Protein AF-A0A955ECG2-F1 (afdb_monomer_lite)

Radius of gyration: 15.62 Å; chains: 1; bounding box: 48×26×34 Å

Structure (mmCIF, N/CA/C/O backbone):
data_AF-A0A955ECG2-F1
#
_entry.id   AF-A0A955ECG2-F1
#
loop_
_atom_site.group_PDB
_atom_site.id
_atom_site.type_symbol
_atom_site.label_atom_id
_atom_site.label_alt_id
_atom_site.label_comp_id
_atom_site.label_asym_id
_atom_site.label_entity_id
_atom_site.label_seq_id
_atom_site.pdbx_PDB_ins_code
_atom_site.Cartn_x
_atom_site.Cartn_y
_atom_site.Cartn_z
_atom_site.occupancy
_atom_site.B_iso_or_equiv
_atom_site.auth_seq_id
_atom_site.auth_comp_id
_atom_site.auth_asym_id
_atom_site.auth_atom_id
_atom_site.pdbx_PDB_model_num
ATOM 1 N N . ILE A 1 1 ? 7.851 8.670 -17.755 1.00 57.81 1 ILE A N 1
ATOM 2 C CA . ILE A 1 1 ? 7.675 7.221 -17.504 1.00 57.81 1 ILE A CA 1
ATOM 3 C C . ILE A 1 1 ? 6.458 7.091 -16.602 1.00 57.81 1 ILE A C 1
ATOM 5 O O . ILE A 1 1 ? 6.489 7.634 -15.507 1.00 57.81 1 ILE A O 1
ATOM 9 N N . GLN A 1 2 ? 5.362 6.512 -17.093 1.00 61.78 2 GLN A N 1
ATOM 10 C CA . GLN A 1 2 ? 4.230 6.149 -16.237 1.00 61.78 2 GLN A CA 1
ATOM 11 C C . GLN A 1 2 ? 4.582 4.834 -15.542 1.00 61.78 2 GLN A C 1
ATOM 13 O O . GLN A 1 2 ? 5.018 3.898 -16.207 1.00 61.78 2 GLN A O 1
ATOM 18 N N . MET A 1 3 ? 4.444 4.781 -14.220 1.00 82.00 3 MET A N 1
ATOM 19 C CA . MET A 1 3 ? 4.757 3.593 -13.429 1.00 82.00 3 MET A CA 1
ATOM 20 C C . MET A 1 3 ? 3.445 2.900 -13.056 1.00 82.00 3 MET A C 1
ATOM 22 O O . MET A 1 3 ? 2.762 3.286 -12.111 1.00 82.00 3 MET A O 1
ATOM 26 N N . ILE A 1 4 ? 3.073 1.909 -13.866 1.00 89.44 4 ILE A N 1
ATOM 27 C CA . ILE A 1 4 ? 1.972 0.980 -13.597 1.00 89.44 4 ILE A CA 1
ATOM 28 C C . ILE A 1 4 ? 2.595 -0.330 -13.123 1.00 89.44 4 ILE A C 1
ATOM 30 O O . ILE A 1 4 ? 3.579 -0.770 -13.715 1.00 89.44 4 ILE A O 1
ATOM 34 N N . ALA A 1 5 ? 2.022 -0.950 -12.094 1.00 92.06 5 ALA A N 1
ATOM 35 C CA . ALA A 1 5 ? 2.419 -2.283 -11.659 1.00 92.06 5 ALA A CA 1
ATOM 36 C C . ALA A 1 5 ? 1.224 -3.210 -11.443 1.00 92.06 5 ALA A C 1
ATOM 38 O O . ALA A 1 5 ? 0.140 -2.778 -11.053 1.00 92.06 5 ALA A O 1
ATOM 39 N N . ARG A 1 6 ? 1.455 -4.491 -11.711 1.00 94.12 6 ARG A N 1
ATOM 40 C CA . ARG A 1 6 ? 0.553 -5.639 -11.575 1.00 94.12 6 ARG A CA 1
ATOM 41 C C . ARG A 1 6 ? 1.071 -6.587 -10.487 1.00 94.12 6 ARG A C 1
ATOM 43 O O . ARG A 1 6 ? 2.244 -6.478 -10.147 1.00 94.12 6 ARG A O 1
ATOM 50 N N . PRO A 1 7 ? 0.271 -7.548 -9.988 1.00 94.12 7 PRO A N 1
ATOM 51 C CA . PRO A 1 7 ? 0.660 -8.428 -8.878 1.00 94.12 7 PRO A CA 1
ATOM 52 C C . PRO A 1 7 ? 2.044 -9.086 -8.973 1.00 94.12 7 PRO A C 1
ATOM 54 O O . PRO A 1 7 ? 2.745 -9.198 -7.972 1.00 94.12 7 PRO A O 1
ATOM 57 N N . ASN A 1 8 ? 2.469 -9.470 -10.178 1.00 91.12 8 ASN A N 1
ATOM 58 C CA . ASN A 1 8 ? 3.759 -10.133 -10.397 1.00 91.12 8 ASN A CA 1
ATOM 59 C C . ASN A 1 8 ? 4.943 -9.166 -10.571 1.00 91.12 8 ASN A C 1
ATOM 61 O O . ASN A 1 8 ? 6.085 -9.613 -10.687 1.00 91.12 8 ASN A O 1
ATOM 65 N N . ASP A 1 9 ? 4.700 -7.857 -10.599 1.00 92.06 9 ASP A N 1
ATOM 66 C CA . ASP A 1 9 ? 5.758 -6.859 -10.697 1.00 92.06 9 ASP A CA 1
ATOM 67 C C . ASP A 1 9 ? 6.357 -6.591 -9.316 1.00 92.06 9 ASP A C 1
ATOM 69 O O . ASP A 1 9 ? 5.641 -6.432 -8.329 1.00 92.06 9 ASP A O 1
ATOM 73 N N . ALA A 1 10 ? 7.680 -6.428 -9.236 1.00 89.62 10 ALA A N 1
ATOM 74 C CA . ALA A 1 10 ? 8.353 -6.108 -7.971 1.00 89.62 10 ALA A CA 1
ATOM 75 C C . ALA A 1 10 ? 7.783 -4.842 -7.293 1.00 89.62 10 ALA A C 1
ATOM 77 O O . ALA A 1 10 ? 7.706 -4.757 -6.068 1.00 89.62 10 ALA A O 1
ATOM 78 N N . LEU A 1 11 ? 7.338 -3.870 -8.095 1.00 89.69 11 LEU A N 1
ATOM 79 C CA . LEU A 1 11 ? 6.731 -2.625 -7.626 1.00 89.69 11 LEU A CA 1
ATOM 80 C C . LEU A 1 11 ? 5.387 -2.849 -6.895 1.00 89.69 11 LEU A C 1
ATOM 82 O O . LEU A 1 11 ? 5.031 -2.034 -6.049 1.00 89.69 11 LEU A O 1
ATOM 86 N N . TRP A 1 12 ? 4.684 -3.967 -7.123 1.00 92.69 12 TRP A N 1
ATOM 87 C CA . TRP A 1 12 ? 3.452 -4.345 -6.404 1.00 92.69 12 TRP A CA 1
ATOM 88 C C . TRP A 1 12 ? 3.615 -4.486 -4.897 1.00 92.69 12 TRP A C 1
ATOM 90 O O . TRP A 1 12 ? 2.673 -4.272 -4.139 1.00 92.69 12 TRP A O 1
ATOM 100 N N . GLN A 1 13 ? 4.822 -4.790 -4.430 1.00 91.44 13 GLN A N 1
ATOM 101 C CA . GLN A 1 13 ? 5.087 -4.921 -3.000 1.00 91.44 13 GLN A CA 1
ATOM 102 C C . GLN A 1 13 ? 5.189 -3.557 -2.293 1.00 91.44 13 GLN A C 1
ATOM 104 O O . GLN A 1 13 ? 5.150 -3.481 -1.061 1.00 91.44 13 GLN A O 1
ATOM 109 N N . TRP A 1 14 ? 5.279 -2.453 -3.045 1.00 90.94 14 TRP A N 1
ATOM 110 C CA . TRP A 1 14 ? 5.398 -1.116 -2.466 1.00 90.94 14 TRP A CA 1
ATOM 111 C C . TRP A 1 14 ? 4.160 -0.700 -1.645 1.00 90.94 14 TRP A C 1
ATOM 113 O O . TRP A 1 14 ? 4.341 -0.381 -0.469 1.00 90.94 14 TRP A O 1
ATOM 123 N N . PRO A 1 15 ? 2.904 -0.770 -2.142 1.00 92.62 15 PRO A N 1
ATOM 124 C CA . PRO A 1 15 ? 1.736 -0.461 -1.313 1.00 92.62 15 PRO A CA 1
ATOM 125 C C . PRO A 1 15 ? 1.623 -1.371 -0.089 1.00 92.62 15 PRO A C 1
ATOM 127 O O . PRO A 1 15 ? 1.333 -0.883 0.998 1.00 92.62 15 PRO A O 1
ATOM 130 N N . ARG A 1 16 ? 1.944 -2.668 -0.219 1.00 91.75 16 ARG A N 1
ATOM 131 C CA . ARG A 1 16 ? 1.931 -3.623 0.904 1.00 91.75 16 ARG A CA 1
ATOM 132 C C . ARG A 1 16 ? 2.855 -3.174 2.038 1.00 91.75 16 ARG A C 1
ATOM 134 O O . ARG A 1 16 ? 2.439 -3.112 3.196 1.00 91.75 16 ARG A O 1
ATOM 141 N N . THR A 1 17 ? 4.096 -2.816 1.708 1.00 92.25 17 THR A N 1
ATOM 142 C CA . THR A 1 17 ? 5.064 -2.309 2.697 1.00 92.25 17 THR A CA 1
ATOM 143 C C . 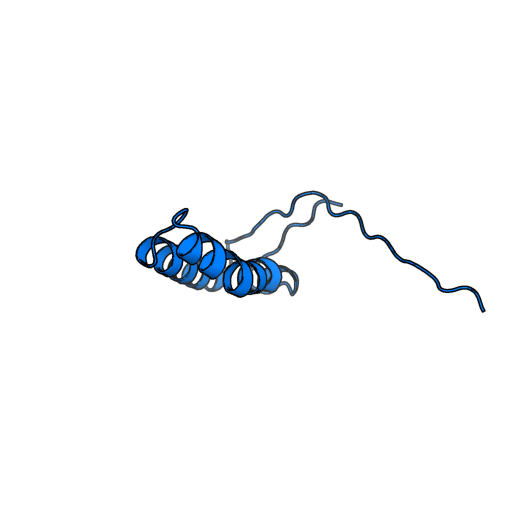THR A 1 17 ? 4.666 -0.942 3.257 1.00 92.25 17 THR A C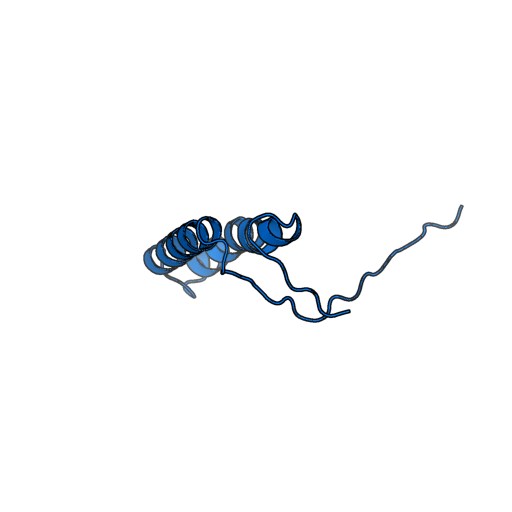 1
ATOM 145 O O . THR A 1 17 ? 4.797 -0.706 4.462 1.00 92.25 17 THR A O 1
ATOM 148 N N . TYR A 1 18 ? 4.111 -0.059 2.425 1.00 93.00 18 TYR A N 1
ATOM 149 C CA . TYR A 1 18 ? 3.585 1.226 2.875 1.00 93.00 18 TYR A CA 1
ATOM 150 C C . TYR A 1 18 ? 2.442 1.043 3.881 1.00 93.00 18 TYR A C 1
ATOM 152 O O . TYR A 1 18 ? 2.512 1.586 4.983 1.00 93.00 18 TYR A O 1
ATOM 160 N N . PHE A 1 19 ? 1.443 0.215 3.568 1.00 95.19 19 PHE A N 1
ATOM 161 C CA . PHE A 1 19 ? 0.299 -0.048 4.440 1.00 95.19 19 PHE A CA 1
ATOM 162 C C . PHE A 1 19 ? 0.718 -0.612 5.795 1.00 95.19 19 PHE A C 1
ATOM 164 O O . PHE A 1 19 ? 0.287 -0.098 6.826 1.00 95.19 19 PHE A O 1
ATOM 171 N N . ALA A 1 20 ? 1.629 -1.591 5.801 1.00 94.25 20 ALA A N 1
ATOM 172 C CA . ALA A 1 20 ? 2.142 -2.193 7.029 1.00 94.25 20 ALA A CA 1
ATOM 173 C C . ALA A 1 20 ? 2.804 -1.174 7.978 1.00 94.25 20 ALA A C 1
ATOM 175 O O . ALA A 1 20 ? 2.779 -1.355 9.192 1.00 94.25 20 ALA A O 1
ATOM 176 N N . SER A 1 21 ? 3.389 -0.097 7.442 1.00 94.31 21 SER A N 1
ATOM 177 C CA . SER A 1 21 ? 4.064 0.933 8.243 1.00 94.31 21 SER A CA 1
ATOM 178 C C . SER A 1 21 ? 3.188 2.148 8.569 1.00 94.31 21 SER A C 1
ATOM 180 O O . SER A 1 21 ? 3.357 2.758 9.628 1.00 94.31 21 SER A O 1
ATOM 182 N N . PHE A 1 22 ? 2.270 2.521 7.673 1.00 97.12 22 PHE A N 1
ATOM 183 C CA . PHE A 1 22 ? 1.523 3.774 7.757 1.00 97.12 22 PHE A CA 1
ATOM 184 C C . PHE A 1 22 ? 0.140 3.612 8.392 1.00 97.12 22 PHE A C 1
ATOM 186 O O . PHE A 1 22 ? -0.223 4.422 9.245 1.00 97.12 22 PHE A O 1
ATOM 193 N N . LEU A 1 23 ? -0.612 2.559 8.051 1.00 97.94 23 LEU A N 1
ATOM 194 C CA . LEU A 1 23 ? -1.971 2.374 8.576 1.00 97.94 23 LEU A CA 1
ATOM 195 C C . LEU A 1 23 ? -2.019 2.250 10.108 1.00 97.94 23 LEU A C 1
ATOM 197 O O . LEU A 1 23 ? -2.868 2.911 10.708 1.00 97.94 23 LEU A O 1
ATOM 201 N N . PRO A 1 24 ? -1.086 1.543 10.785 1.00 98.06 24 PRO A N 1
ATOM 202 C CA . PRO A 1 24 ? -1.080 1.503 12.249 1.00 98.06 24 PRO A CA 1
ATOM 203 C C . PRO A 1 24 ? -0.944 2.890 12.891 1.00 98.06 24 PRO A C 1
ATOM 205 O O . PRO A 1 24 ? -1.487 3.136 13.965 1.00 98.06 24 PRO A O 1
ATOM 208 N N . ARG A 1 25 ? -0.252 3.826 12.225 1.00 98.12 25 ARG A N 1
ATOM 209 C CA . ARG A 1 25 ? -0.106 5.210 12.702 1.00 98.12 25 ARG A CA 1
ATOM 210 C C . ARG A 1 25 ? -1.402 5.999 12.546 1.00 98.12 25 ARG A C 1
ATOM 212 O O . ARG A 1 25 ? -1.711 6.809 13.413 1.00 98.12 25 ARG A O 1
ATOM 219 N N . LEU A 1 26 ? -2.167 5.749 11.481 1.00 98.31 26 LEU A N 1
ATOM 220 C CA . LEU A 1 26 ? -3.495 6.344 11.305 1.00 98.31 26 LEU A CA 1
ATOM 221 C C . LEU A 1 26 ? -4.471 5.848 12.371 1.00 98.31 26 LEU A C 1
ATOM 223 O O . LEU A 1 26 ? -5.224 6.651 12.919 1.00 98.31 26 LEU A O 1
ATOM 227 N N . VAL A 1 27 ? -4.404 4.555 12.704 1.00 98.44 27 VAL A N 1
ATOM 228 C CA . VAL A 1 27 ? -5.195 3.974 13.794 1.00 98.44 27 VAL A CA 1
ATOM 229 C C . VAL A 1 27 ? -4.818 4.600 15.133 1.00 98.44 27 VAL A C 1
ATOM 231 O O . VAL A 1 27 ? -5.684 5.101 15.845 1.00 98.44 27 VAL A O 1
ATOM 234 N N . ALA A 1 28 ? -3.522 4.662 15.447 1.00 98.25 28 ALA A N 1
ATOM 235 C CA . ALA A 1 28 ? -3.038 5.276 16.682 1.00 98.25 28 ALA A CA 1
ATOM 236 C C . ALA A 1 28 ? -3.406 6.768 16.801 1.00 98.25 28 ALA A C 1
ATOM 238 O O . ALA A 1 28 ? -3.648 7.254 17.902 1.00 98.25 28 ALA A O 1
ATOM 239 N N . GLY A 1 29 ? -3.464 7.492 15.678 1.00 97.88 29 GLY A N 1
ATOM 240 C CA . GLY A 1 29 ? -3.874 8.898 15.625 1.00 97.88 29 GLY A CA 1
ATOM 241 C C . GLY A 1 29 ? -5.388 9.131 15.646 1.00 97.88 29 GLY A C 1
ATOM 242 O O . GLY A 1 29 ? -5.815 10.281 15.625 1.00 97.88 29 GLY A O 1
ATOM 243 N N . GLY A 1 30 ? -6.208 8.073 15.657 1.00 98.00 30 GLY A N 1
ATOM 244 C CA . GLY A 1 30 ? -7.669 8.185 15.598 1.00 98.00 30 GLY A CA 1
ATOM 245 C C . GLY A 1 30 ? -8.212 8.647 14.239 1.00 98.00 30 GLY A C 1
ATOM 246 O O . GLY A 1 30 ? -9.367 9.053 14.148 1.00 98.00 30 GLY A O 1
ATOM 247 N N . HIS A 1 31 ? -7.397 8.595 13.181 1.00 98.38 31 HIS A N 1
ATOM 248 C CA . HIS A 1 31 ? -7.793 8.942 11.809 1.00 98.38 31 HIS A CA 1
ATOM 249 C C . HIS A 1 31 ? -8.353 7.750 11.024 1.00 98.38 31 HIS A C 1
ATOM 251 O O . HIS A 1 31 ? -8.837 7.919 9.909 1.00 98.38 31 HIS A O 1
ATOM 257 N N . MET A 1 32 ? -8.236 6.548 11.582 1.00 98.19 32 MET A N 1
ATOM 258 C CA . MET A 1 32 ? -8.696 5.290 11.009 1.00 98.19 32 MET A CA 1
ATOM 259 C C . MET A 1 32 ? -9.054 4.338 12.154 1.00 98.19 32 MET A C 1
ATOM 261 O O . MET A 1 32 ? -8.448 4.376 13.221 1.00 98.19 32 MET A O 1
ATOM 265 N N . THR A 1 33 ? -10.025 3.463 11.948 1.00 98.56 33 THR A N 1
ATOM 266 C CA . THR A 1 33 ? -10.359 2.376 12.870 1.00 98.56 33 THR A CA 1
ATOM 267 C C . THR A 1 33 ? -9.554 1.119 12.544 1.00 98.56 33 THR A C 1
ATOM 269 O O . THR A 1 33 ? -9.143 0.885 11.407 1.00 98.56 33 THR A O 1
ATOM 272 N N . GLU A 1 34 ? -9.374 0.226 13.520 1.00 97.94 34 GLU A N 1
ATOM 273 C CA . GLU A 1 34 ? -8.745 -1.071 13.238 1.00 97.94 34 GLU A CA 1
ATOM 274 C C . GLU A 1 34 ? -9.529 -1.907 12.213 1.00 97.94 34 GLU A C 1
ATOM 276 O O . GLU A 1 34 ? -8.946 -2.716 11.491 1.00 97.94 34 GLU A O 1
ATOM 281 N N . ALA A 1 35 ? -10.856 -1.742 12.163 1.00 98.31 35 ALA A N 1
ATOM 282 C CA . ALA A 1 35 ? -11.706 -2.444 11.209 1.00 98.31 35 ALA A CA 1
ATOM 283 C C . ALA A 1 35 ? -11.416 -1.999 9.770 1.00 98.31 35 ALA A C 1
ATOM 285 O O . ALA A 1 35 ? -11.257 -2.852 8.900 1.00 98.31 35 ALA A O 1
ATOM 286 N N . GLU A 1 36 ? -11.268 -0.693 9.539 1.00 98.38 36 GLU A N 1
ATOM 287 C CA . GLU A 1 36 ? -10.874 -0.141 8.238 1.00 98.38 36 GLU A CA 1
ATOM 288 C C . GLU A 1 36 ? -9.469 -0.595 7.838 1.00 98.38 36 GLU A C 1
ATOM 290 O O . GLU A 1 36 ? -9.270 -1.036 6.710 1.00 98.38 36 GLU A O 1
ATOM 295 N N . MET A 1 37 ? -8.505 -0.591 8.767 1.00 97.94 37 MET A N 1
ATOM 296 C CA . MET A 1 37 ? -7.161 -1.113 8.492 1.00 97.94 37 MET A CA 1
ATOM 297 C C . MET A 1 37 ? -7.204 -2.583 8.042 1.00 97.94 37 MET A C 1
ATOM 299 O O . MET A 1 37 ? -6.565 -2.953 7.055 1.00 97.94 37 MET A O 1
ATOM 303 N N . ARG A 1 38 ? -7.969 -3.435 8.740 1.00 97.88 38 ARG A N 1
ATOM 304 C CA . ARG A 1 38 ? -8.144 -4.846 8.352 1.00 97.88 38 ARG A CA 1
ATOM 305 C C . ARG A 1 38 ? -8.820 -4.987 6.988 1.00 97.88 38 ARG A C 1
ATOM 307 O O . ARG A 1 38 ? -8.419 -5.858 6.219 1.00 97.88 38 ARG A O 1
ATOM 314 N N . ALA A 1 39 ? -9.805 -4.141 6.686 1.00 98.06 39 ALA A N 1
ATOM 315 C CA . ALA A 1 39 ? -10.466 -4.128 5.385 1.00 98.06 39 ALA A CA 1
ATOM 316 C C . ALA A 1 39 ? -9.475 -3.802 4.258 1.00 98.06 39 ALA A C 1
ATOM 318 O O . ALA A 1 39 ? -9.403 -4.557 3.294 1.00 98.06 39 ALA A O 1
ATOM 319 N N . VAL A 1 40 ? -8.625 -2.780 4.430 1.00 96.94 40 VAL A N 1
ATOM 320 C CA . VAL A 1 40 ? -7.581 -2.429 3.450 1.00 96.94 40 VAL A CA 1
ATOM 321 C C . VAL A 1 40 ? -6.646 -3.610 3.178 1.00 96.94 40 VAL A C 1
ATOM 323 O O . VAL A 1 40 ? -6.368 -3.925 2.023 1.00 96.94 40 VAL A O 1
ATOM 326 N N . HIS A 1 41 ? -6.181 -4.301 4.223 1.00 96.44 41 HIS A N 1
ATOM 327 C CA . HIS A 1 41 ? -5.326 -5.478 4.042 1.00 96.44 41 HIS A CA 1
ATOM 328 C C . HIS A 1 41 ? -6.043 -6.620 3.311 1.00 96.44 41 HIS A C 1
ATOM 330 O O . HIS A 1 41 ? -5.467 -7.219 2.406 1.00 96.44 41 HIS A O 1
ATOM 336 N N . SER A 1 42 ? -7.301 -6.891 3.663 1.00 97.31 42 SER A N 1
ATOM 337 C CA . SER A 1 42 ? -8.103 -7.929 3.011 1.00 97.31 42 SER A CA 1
ATOM 338 C C . SER A 1 42 ? -8.366 -7.624 1.534 1.00 97.31 42 SER A C 1
ATOM 340 O O . SER A 1 42 ? -8.315 -8.529 0.701 1.00 97.31 42 SER A O 1
ATOM 342 N N . GLU A 1 43 ? -8.659 -6.368 1.197 1.00 97.00 43 GLU A N 1
ATOM 343 C CA . GLU A 1 43 ? -8.854 -5.934 -0.188 1.00 97.00 43 GLU A CA 1
ATOM 344 C C . GLU A 1 43 ? -7.557 -6.041 -0.987 1.00 97.00 43 GLU A C 1
ATOM 346 O O . GLU A 1 43 ? -7.564 -6.573 -2.097 1.00 97.00 43 GLU A O 1
ATOM 351 N N . TRP A 1 44 ? -6.427 -5.623 -0.412 1.00 95.88 44 TRP A N 1
ATOM 352 C CA . TRP A 1 44 ? -5.132 -5.744 -1.079 1.00 95.88 44 TRP A CA 1
ATOM 353 C C . TRP A 1 44 ? -4.764 -7.204 -1.369 1.00 95.88 44 TRP A C 1
ATOM 355 O O . TRP A 1 44 ? -4.358 -7.530 -2.4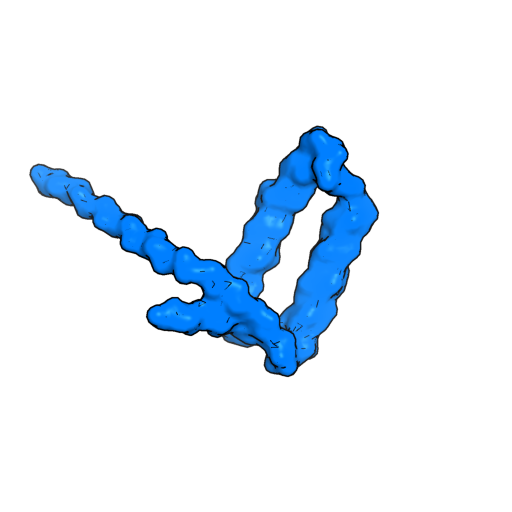85 1.00 95.88 44 TRP A O 1
ATOM 365 N N . ASP A 1 45 ? -4.979 -8.102 -0.404 1.00 95.50 45 ASP A N 1
ATOM 366 C CA . ASP A 1 45 ? -4.764 -9.541 -0.582 1.00 95.50 45 ASP A CA 1
ATOM 367 C C . ASP A 1 45 ? -5.686 -10.146 -1.660 1.00 95.50 45 ASP A C 1
ATOM 369 O O . ASP A 1 45 ? -5.327 -11.139 -2.294 1.00 95.50 45 ASP A O 1
ATOM 373 N N . ALA A 1 46 ? -6.883 -9.588 -1.871 1.00 96.94 46 ALA A N 1
ATOM 374 C CA . ALA A 1 46 ? -7.771 -10.008 -2.953 1.00 96.94 46 ALA A CA 1
ATOM 375 C C . ALA A 1 46 ? -7.261 -9.531 -4.322 1.00 96.94 46 ALA A C 1
ATOM 377 O O . ALA A 1 46 ? -7.210 -10.332 -5.256 1.00 96.94 46 ALA A O 1
ATOM 378 N N . LEU A 1 47 ? -6.824 -8.271 -4.423 1.00 95.94 47 LEU A N 1
ATOM 379 C CA . LEU A 1 47 ? -6.248 -7.695 -5.645 1.00 95.94 47 LEU A CA 1
ATOM 380 C C . LEU A 1 47 ? -4.962 -8.414 -6.072 1.00 95.94 47 LEU A C 1
ATOM 382 O O . LEU A 1 47 ? -4.729 -8.613 -7.258 1.00 95.94 47 LEU A O 1
ATOM 386 N N . GLU A 1 48 ? -4.141 -8.859 -5.119 1.00 94.81 48 GLU A N 1
ATOM 387 C CA . GLU A 1 48 ? -2.906 -9.605 -5.402 1.00 94.81 48 GLU A CA 1
ATOM 388 C C . GLU A 1 48 ? -3.168 -10.967 -6.075 1.00 94.81 48 GLU A C 1
ATOM 390 O O . GLU A 1 48 ? -2.301 -11.495 -6.769 1.00 94.81 48 GLU A O 1
ATOM 395 N N . ARG A 1 49 ? -4.375 -11.530 -5.931 1.00 95.62 49 ARG A N 1
ATOM 396 C CA . ARG A 1 49 ? -4.776 -12.788 -6.588 1.00 95.62 49 ARG A CA 1
ATOM 397 C C . ARG A 1 49 ? -5.438 -12.578 -7.947 1.00 95.62 49 ARG A C 1
ATOM 399 O O . ARG A 1 49 ? -5.647 -13.555 -8.665 1.00 95.62 49 ARG A O 1
ATOM 406 N N . ASP A 1 50 ? -5.782 -11.341 -8.296 1.00 96.50 50 ASP A N 1
ATOM 407 C CA . ASP A 1 50 ? -6.406 -11.008 -9.569 1.00 96.50 50 ASP A CA 1
ATOM 408 C C . ASP A 1 50 ? -5.352 -10.523 -10.585 1.00 96.50 50 ASP A C 1
ATOM 410 O O . ASP A 1 50 ? -4.853 -9.402 -10.476 1.00 96.50 50 ASP A O 1
ATOM 414 N N . PRO A 1 51 ? -5.027 -11.308 -11.628 1.00 92.88 51 PRO A N 1
ATOM 415 C CA . PRO A 1 51 ? -4.035 -10.908 -12.626 1.00 92.88 51 PRO A CA 1
ATOM 416 C C . PRO A 1 51 ? -4.456 -9.682 -13.458 1.00 92.88 51 PRO A C 1
ATOM 418 O O . PRO A 1 51 ? -3.604 -9.054 -14.098 1.00 92.88 51 PRO A O 1
ATOM 421 N N . ALA A 1 52 ? -5.747 -9.327 -13.476 1.00 95.19 52 ALA A N 1
ATOM 422 C CA . ALA A 1 52 ? -6.233 -8.136 -14.167 1.00 95.19 52 ALA A CA 1
ATOM 423 C C . ALA A 1 52 ? -5.948 -6.846 -13.383 1.00 95.19 52 ALA A C 1
ATOM 425 O O . ALA A 1 52 ? -5.850 -5.777 -13.999 1.00 95.19 52 ALA A O 1
ATOM 426 N N . SER A 1 53 ? -5.752 -6.950 -12.068 1.00 96.62 53 SER A N 1
ATOM 427 C CA . SER A 1 53 ? -5.494 -5.819 -11.189 1.00 96.62 53 SER A CA 1
ATOM 428 C C . SER A 1 53 ? -4.176 -5.114 -11.521 1.00 96.62 53 SER A C 1
ATOM 430 O O . SER A 1 53 ? -3.182 -5.712 -11.943 1.00 96.62 53 SER A O 1
ATOM 432 N N . PHE A 1 54 ? -4.186 -3.795 -11.362 1.00 94.50 54 PHE A N 1
ATOM 433 C CA . PHE A 1 54 ? -3.024 -2.934 -11.531 1.00 94.50 54 PHE A CA 1
ATOM 434 C C . PHE A 1 54 ? -3.154 -1.725 -10.604 1.00 94.50 54 PHE A C 1
ATOM 436 O O . PHE A 1 54 ? -4.262 -1.313 -10.265 1.00 94.50 54 PHE A O 1
ATOM 443 N N . PHE A 1 55 ? -2.033 -1.120 -10.228 1.00 91.25 55 PHE A N 1
ATOM 444 C CA . PHE A 1 55 ? -2.027 0.185 -9.580 1.00 91.25 55 PHE A CA 1
ATOM 445 C C . PHE A 1 55 ? -1.104 1.145 -10.324 1.00 91.25 55 PHE A C 1
ATOM 447 O O . PHE A 1 55 ? -0.145 0.740 -10.985 1.00 91.25 55 PHE A O 1
ATOM 454 N N . TYR A 1 56 ? -1.432 2.428 -10.240 1.00 90.19 56 TYR A N 1
ATOM 455 C CA . TYR A 1 56 ? -0.692 3.508 -10.875 1.00 90.19 56 TYR A CA 1
ATOM 456 C C . TYR A 1 56 ? -0.003 4.335 -9.798 1.00 90.19 56 TYR A C 1
ATOM 458 O O . TYR A 1 56 ? -0.665 4.858 -8.899 1.00 90.19 56 TYR A O 1
ATOM 466 N N . THR A 1 57 ? 1.321 4.462 -9.882 1.00 83.94 57 THR A N 1
ATOM 467 C CA . THR A 1 57 ? 2.049 5.337 -8.966 1.00 83.94 57 THR A CA 1
ATOM 468 C C . THR A 1 57 ? 2.019 6.771 -9.484 1.00 83.94 57 THR A C 1
ATOM 470 O O . THR A 1 57 ? 2.136 7.000 -10.693 1.00 83.94 57 THR A O 1
ATOM 473 N N . PRO A 1 58 ? 1.949 7.773 -8.592 1.00 79.62 58 PRO A N 1
ATOM 474 C CA . PRO A 1 58 ? 2.277 9.1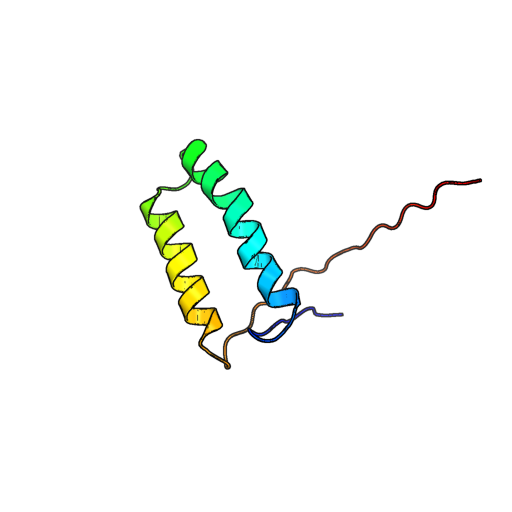32 -8.989 1.00 79.62 58 PRO A CA 1
ATOM 475 C C . PRO A 1 58 ? 3.722 9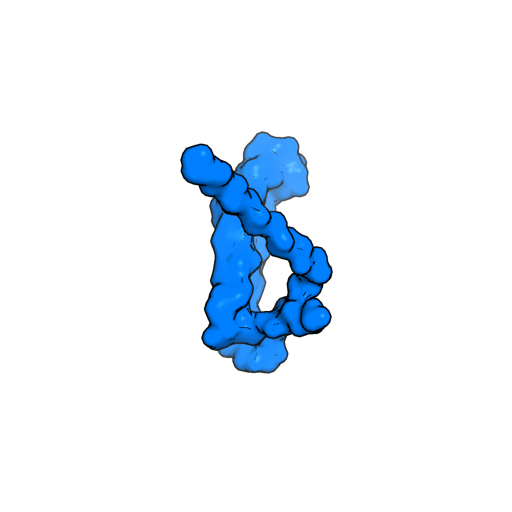.192 -9.525 1.00 79.62 58 PRO A C 1
ATOM 477 O O . PRO A 1 58 ? 4.537 8.318 -9.200 1.00 79.62 58 PRO A O 1
ATOM 480 N N . PRO A 1 59 ? 4.063 10.212 -10.333 1.00 79.44 59 PRO A N 1
ATOM 481 C CA . PRO A 1 59 ? 5.432 10.423 -10.784 1.00 79.44 59 PRO A CA 1
ATOM 482 C C . PRO A 1 59 ? 6.388 10.488 -9.588 1.00 79.44 59 PRO A C 1
ATOM 484 O O . PRO A 1 59 ? 6.204 11.310 -8.691 1.00 79.44 59 PRO A O 1
ATOM 487 N N . GLN A 1 60 ? 7.405 9.625 -9.571 1.00 74.50 60 GLN A N 1
ATOM 488 C CA . GLN A 1 60 ? 8.431 9.633 -8.530 1.00 74.50 60 GLN A CA 1
ATOM 489 C C . GLN A 1 60 ? 9.699 10.317 -9.040 1.00 74.50 60 GLN A C 1
ATOM 491 O O . GLN A 1 60 ? 10.154 10.059 -10.153 1.00 74.50 60 GLN A O 1
ATOM 496 N N . SER A 1 61 ? 10.265 11.201 -8.218 1.00 77.81 61 SER A N 1
ATOM 497 C CA . SER A 1 61 ? 11.578 11.802 -8.461 1.00 77.81 61 SER A CA 1
ATOM 498 C C . SER A 1 61 ? 12.618 11.050 -7.640 1.00 77.81 61 SER A C 1
ATOM 500 O O . SER A 1 61 ? 12.477 10.936 -6.425 1.00 77.81 61 SER A O 1
ATOM 502 N N . VAL A 1 62 ? 13.656 10.532 -8.295 1.00 76.50 62 VAL A N 1
ATOM 503 C CA . VAL A 1 62 ? 14.773 9.861 -7.620 1.00 76.50 62 VAL A CA 1
ATOM 504 C C . VAL A 1 62 ? 15.884 10.881 -7.385 1.00 76.50 62 VAL A C 1
ATOM 506 O O . VAL A 1 62 ? 16.345 11.519 -8.329 1.00 76.50 62 VAL A O 1
ATOM 509 N N . ILE A 1 63 ? 16.319 11.030 -6.132 1.00 86.38 63 ILE A N 1
ATOM 510 C CA . ILE A 1 63 ? 17.463 11.869 -5.752 1.00 86.38 63 ILE A CA 1
ATOM 511 C C . ILE A 1 63 ? 18.623 10.941 -5.393 1.00 86.38 63 ILE A C 1
ATOM 513 O O . ILE A 1 63 ? 18.487 10.096 -4.511 1.00 86.38 63 ILE A O 1
ATOM 517 N N . ILE A 1 64 ? 19.766 11.108 -6.058 1.00 86.38 64 ILE A N 1
ATOM 518 C CA . ILE A 1 64 ? 20.991 10.352 -5.776 1.00 86.38 64 ILE A CA 1
ATOM 519 C C . ILE A 1 64 ? 22.044 11.335 -5.267 1.00 86.38 64 ILE A C 1
ATOM 521 O O . ILE A 1 64 ? 22.490 12.211 -6.005 1.00 86.38 64 ILE A O 1
ATOM 525 N N . GLY A 1 65 ? 22.426 11.198 -3.998 1.00 91.12 65 GLY A N 1
ATOM 526 C CA . GLY A 1 65 ? 23.526 11.955 -3.406 1.00 91.12 65 GLY A CA 1
ATOM 527 C C . GLY A 1 65 ? 24.842 11.197 -3.549 1.00 91.12 65 GLY A C 1
ATOM 528 O O . GLY A 1 65 ? 24.924 10.033 -3.165 1.00 91.12 65 GLY A O 1
ATOM 529 N N . VAL A 1 66 ? 25.878 11.856 -4.069 1.00 91.56 66 VAL A N 1
ATOM 530 C CA . VAL A 1 66 ? 27.242 11.310 -4.120 1.00 91.56 66 VAL A CA 1
ATOM 531 C C . VAL A 1 66 ? 28.078 12.028 -3.068 1.00 91.56 66 VAL A C 1
ATOM 533 O O . VAL A 1 66 ? 28.135 13.257 -3.060 1.00 91.56 66 VAL A O 1
ATOM 536 N N . LYS A 1 67 ? 28.722 11.272 -2.173 1.00 83.69 67 LYS A N 1
ATOM 537 C CA . LYS A 1 67 ? 29.691 11.841 -1.233 1.00 83.69 67 LYS A CA 1
ATOM 538 C C . LYS A 1 67 ? 31.009 12.101 -1.983 1.00 83.69 67 LYS A C 1
ATOM 540 O O . LYS A 1 67 ? 31.542 11.147 -2.550 1.00 83.69 67 LYS A O 1
ATOM 545 N N . PRO A 1 68 ? 31.536 13.339 -1.997 1.00 73.25 68 PRO A N 1
ATOM 546 C CA . PRO A 1 68 ? 32.859 13.615 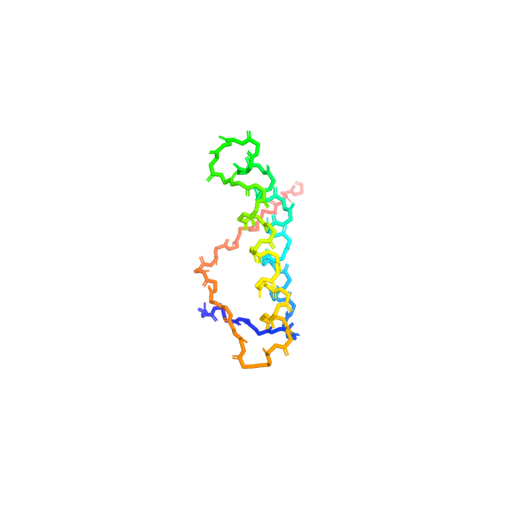-2.550 1.00 73.25 68 PRO A CA 1
ATOM 547 C C . PRO A 1 68 ? 33.944 12.885 -1.749 1.00 73.25 68 PRO A C 1
ATOM 549 O O . PRO A 1 68 ? 33.782 12.697 -0.539 1.00 73.25 68 PRO A O 1
ATOM 552 N N . ALA A 1 69 ? 35.005 12.464 -2.441 1.00 76.50 69 ALA A N 1
ATOM 553 C CA . ALA A 1 69 ? 36.183 11.832 -1.845 1.00 76.50 69 ALA A CA 1
ATOM 554 C C . ALA A 1 69 ? 36.886 12.753 -0.837 1.00 76.50 69 ALA A C 1
ATOM 556 O O . ALA A 1 69 ? 36.919 13.980 -1.089 1.00 76.50 69 ALA A O 1
#

Sequence (69 aa):
IQMIARPNDALWQWPRTYFASFLPRLVAGGHMTEAEMRAVHSEWDALERDPASFFYTPPQSVIIGVKPA

pLDDT: mean 91.42, std 8.49, range [57.81, 98.56]

Foldseek 3Di:
DWDKDFLPDPCLCVVVVVLVPPVVVCCVVVVDPPVVSVVVVVVSVVRSPDRVHMDTDDDDDDDDDDDDD

Secondary structure (DSSP, 8-state):
--EEE-TTSGGGHHHHHHHHHHHHHHHHTTSS-HHHHHHHHHHHHHHTT-TT--EEEPPPPP-------